Protein AF-K2FIZ4-F1 (afdb_monomer_lite)

pLDDT: mean 89.85, std 13.91, range [38.03, 97.81]

Radius of gyration: 1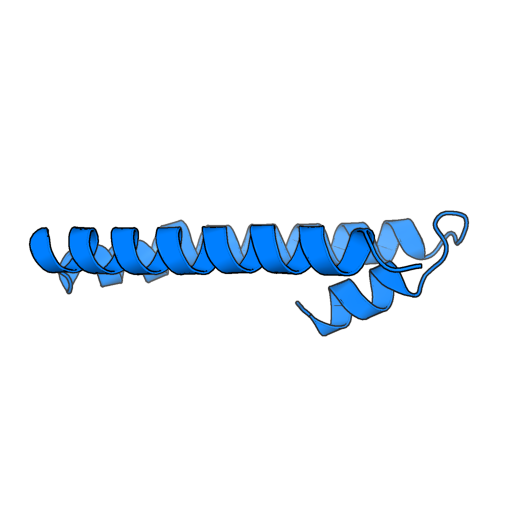7.52 Å; chains: 1; bounding box: 36×36×36 Å

Structure (mmCIF, N/CA/C/O backbone):
data_AF-K2FIZ4-F1
#
_entry.id   AF-K2FIZ4-F1
#
loop_
_atom_site.group_PDB
_atom_site.id
_atom_site.type_symbol
_atom_site.label_atom_id
_atom_site.label_alt_id
_atom_site.label_comp_id
_atom_site.label_asym_id
_atom_site.label_entity_id
_atom_site.label_seq_id
_atom_site.pdbx_PDB_ins_code
_atom_site.Cartn_x
_atom_site.Cartn_y
_atom_site.Cartn_z
_atom_site.occupancy
_atom_site.B_iso_or_equiv
_atom_site.auth_seq_id
_atom_site.auth_comp_id
_atom_site.auth_asym_id
_atom_site.auth_atom_id
_atom_site.pdbx_PDB_model_num
ATOM 1 N N . MET A 1 1 ? -0.687 4.335 -8.581 1.00 83.88 1 MET A N 1
ATOM 2 C CA . MET A 1 1 ? 0.291 3.313 -8.143 1.00 83.88 1 MET A CA 1
ATOM 3 C C . MET A 1 1 ? 0.243 2.126 -9.087 1.00 83.88 1 MET A C 1
ATOM 5 O O . MET A 1 1 ? 1.307 1.701 -9.504 1.00 83.88 1 MET A O 1
ATOM 9 N N . ASP A 1 2 ? -0.948 1.684 -9.495 1.00 86.62 2 ASP A N 1
ATOM 10 C CA . ASP A 1 2 ? -1.142 0.596 -10.468 1.00 86.62 2 ASP A CA 1
ATOM 11 C C . ASP A 1 2 ? -0.376 0.808 -11.780 1.00 86.62 2 ASP A C 1
ATOM 13 O O . ASP A 1 2 ? 0.422 -0.044 -12.141 1.00 86.62 2 ASP A O 1
ATOM 17 N N . GLU A 1 3 ? -0.464 1.992 -12.394 1.00 87.81 3 GLU A N 1
ATOM 18 C CA . GLU A 1 3 ? 0.316 2.332 -13.602 1.00 87.81 3 GLU A CA 1
ATOM 19 C C . GLU A 1 3 ? 1.839 2.167 -13.410 1.00 87.81 3 GLU A C 1
ATOM 21 O O . GLU A 1 3 ? 2.541 1.693 -14.297 1.00 87.81 3 GLU A O 1
A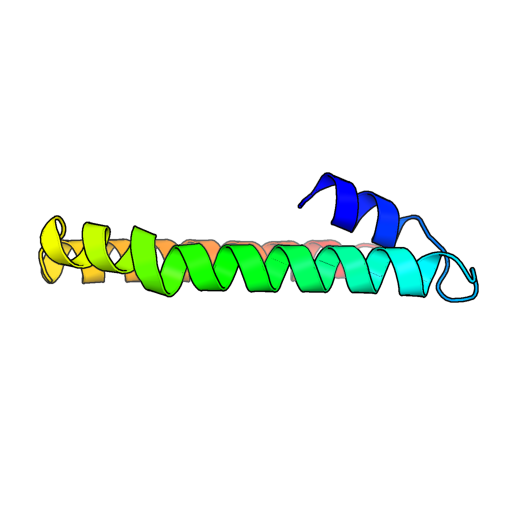TOM 26 N N . MET A 1 4 ? 2.367 2.506 -12.226 1.00 90.81 4 MET A N 1
ATOM 27 C CA . MET A 1 4 ? 3.798 2.360 -11.915 1.00 90.81 4 MET A CA 1
ATOM 28 C C . MET A 1 4 ? 4.181 0.903 -11.636 1.00 90.81 4 MET A C 1
ATOM 30 O O . MET A 1 4 ? 5.320 0.508 -11.873 1.00 90.81 4 MET A O 1
ATOM 34 N N . ILE A 1 5 ? 3.250 0.107 -11.104 1.00 92.31 5 ILE A N 1
ATOM 35 C CA . ILE A 1 5 ? 3.426 -1.336 -10.914 1.00 92.31 5 ILE A CA 1
ATOM 36 C C . ILE A 1 5 ? 3.415 -2.031 -12.278 1.00 92.31 5 ILE A C 1
ATOM 38 O O . ILE A 1 5 ? 4.257 -2.894 -12.515 1.00 92.31 5 ILE A O 1
ATOM 42 N N . GLU A 1 6 ? 2.516 -1.640 -13.179 1.00 92.00 6 GLU A N 1
ATOM 43 C CA . GLU A 1 6 ? 2.460 -2.133 -14.557 1.00 92.00 6 GLU A CA 1
ATOM 44 C C . GLU A 1 6 ? 3.750 -1.803 -15.316 1.00 92.00 6 GLU A C 1
ATOM 46 O O . GLU A 1 6 ? 4.375 -2.708 -15.867 1.00 92.00 6 GLU A O 1
ATOM 51 N N . GLU A 1 7 ? 4.212 -0.549 -15.263 1.00 92.94 7 GLU A N 1
ATOM 52 C CA . GLU A 1 7 ? 5.479 -0.123 -15.872 1.00 92.94 7 GLU A CA 1
ATOM 53 C C . GLU A 1 7 ? 6.673 -0.914 -15.313 1.00 92.94 7 GLU A C 1
ATOM 55 O O . GLU A 1 7 ? 7.506 -1.416 -16.073 1.00 92.94 7 GLU A O 1
ATOM 60 N N . LEU A 1 8 ? 6.746 -1.078 -13.986 1.00 93.50 8 LEU A N 1
ATOM 61 C CA . LEU A 1 8 ? 7.811 -1.839 -13.333 1.00 93.50 8 LEU A CA 1
ATOM 62 C C . LEU A 1 8 ? 7.787 -3.323 -13.723 1.00 93.50 8 LEU A C 1
ATOM 64 O O . LEU A 1 8 ? 8.846 -3.922 -13.893 1.00 93.50 8 LEU A O 1
ATOM 68 N N . THR A 1 9 ? 6.594 -3.907 -13.860 1.00 92.62 9 THR A N 1
ATOM 69 C CA . THR A 1 9 ? 6.403 -5.323 -14.213 1.00 92.62 9 THR A CA 1
ATOM 70 C C . THR A 1 9 ? 6.714 -5.590 -15.683 1.00 92.62 9 THR A C 1
ATOM 72 O O . THR A 1 9 ? 7.247 -6.644 -16.011 1.00 92.62 9 THR A O 1
ATOM 75 N N . ALA A 1 10 ? 6.415 -4.636 -16.568 1.00 94.00 10 ALA A N 1
ATOM 76 C CA . ALA A 1 10 ? 6.733 -4.719 -17.992 1.00 94.00 10 ALA A CA 1
ATOM 77 C C . ALA A 1 10 ? 8.215 -4.430 -18.298 1.00 94.00 10 ALA A C 1
ATOM 79 O O . ALA A 1 10 ? 8.694 -4.732 -19.391 1.00 94.00 10 ALA A O 1
ATOM 80 N N . THR A 1 11 ? 8.944 -3.827 -17.355 1.00 93.56 11 THR A N 1
ATOM 81 C CA . THR A 1 11 ? 10.365 -3.516 -17.512 1.00 93.56 11 THR A CA 1
ATOM 82 C C . THR A 1 11 ? 11.221 -4.698 -17.059 1.00 93.56 11 THR A C 1
ATOM 84 O O . THR A 1 11 ? 11.142 -5.138 -15.916 1.00 93.56 11 THR A O 1
ATOM 87 N N . GLU A 1 12 ? 12.107 -5.174 -17.933 1.00 94.62 12 GLU A N 1
ATOM 88 C CA . GLU A 1 12 ? 13.088 -6.209 -17.588 1.00 94.62 12 GLU A CA 1
ATOM 89 C C . GLU A 1 12 ? 14.035 -5.754 -16.470 1.00 94.62 12 GLU A C 1
ATOM 91 O O . GLU A 1 12 ? 14.545 -4.633 -16.489 1.00 94.62 12 GLU A O 1
ATOM 96 N N . LEU A 1 13 ? 14.357 -6.651 -15.536 1.00 91.31 13 LEU A N 1
ATOM 97 C CA . LEU A 1 13 ? 15.255 -6.374 -14.403 1.00 91.31 13 LEU A CA 1
ATOM 98 C C . LEU A 1 13 ? 16.652 -5.895 -14.830 1.00 91.31 13 LEU A C 1
ATOM 100 O O . LEU A 1 13 ? 17.282 -5.111 -14.123 1.00 91.31 13 LEU A O 1
ATOM 104 N N . SER A 1 14 ? 17.149 -6.358 -15.981 1.00 93.75 14 SER A N 1
ATOM 105 C CA . SER A 1 14 ? 18.444 -5.939 -16.529 1.00 93.75 14 SER A CA 1
ATOM 106 C C . SER A 1 14 ? 18.415 -4.548 -17.167 1.00 93.75 14 SER A C 1
ATOM 108 O O . SER A 1 14 ? 19.470 -4.017 -17.516 1.00 93.75 14 SER A O 1
ATOM 110 N N . ASN A 1 15 ? 17.232 -3.959 -17.365 1.00 95.31 15 ASN A N 1
ATOM 111 C CA . ASN A 1 15 ? 17.099 -2.622 -17.922 1.00 95.31 15 ASN A CA 1
ATOM 112 C C . ASN A 1 15 ? 17.577 -1.586 -16.884 1.00 95.31 15 ASN A C 1
ATOM 114 O O . ASN A 1 15 ? 17.038 -1.541 -15.776 1.00 95.31 15 ASN A O 1
ATOM 118 N N . PRO A 1 16 ? 18.529 -0.694 -17.219 1.00 90.56 16 PRO A N 1
ATOM 119 C CA . PRO A 1 16 ? 18.986 0.358 -16.306 1.00 90.56 16 PRO A CA 1
ATOM 120 C C . PRO A 1 16 ? 17.861 1.262 -15.768 1.00 90.56 16 PRO A C 1
ATOM 122 O O . PRO A 1 16 ? 17.972 1.799 -14.665 1.00 90.56 16 PRO A O 1
ATOM 125 N N . GLY A 1 17 ? 16.766 1.415 -16.522 1.00 93.69 17 GLY A N 1
ATOM 126 C CA . GLY A 1 17 ? 15.574 2.159 -16.114 1.00 93.69 17 GLY A CA 1
ATOM 127 C C . GLY A 1 17 ? 14.761 1.484 -15.005 1.00 93.69 17 GLY A C 1
ATOM 128 O O . GLY A 1 17 ? 14.064 2.179 -14.266 1.00 93.69 17 GLY A O 1
ATOM 129 N N . TRP A 1 18 ? 14.903 0.169 -14.815 1.00 96.81 18 TRP A N 1
ATOM 130 C CA . TRP A 1 18 ? 14.142 -0.602 -13.829 1.00 96.81 18 TRP A CA 1
ATOM 131 C C . TRP A 1 18 ? 14.330 -0.068 -12.407 1.00 96.81 18 TRP A C 1
ATOM 133 O O . TRP A 1 18 ? 13.364 0.213 -11.699 1.00 96.81 18 TRP A O 1
ATOM 143 N N . ILE A 1 19 ? 15.585 0.169 -12.004 1.00 96.19 19 ILE A N 1
ATOM 144 C CA . ILE A 1 19 ? 15.911 0.686 -10.665 1.00 96.19 19 ILE A CA 1
ATOM 145 C C . ILE A 1 19 ? 15.317 2.084 -10.459 1.00 96.19 19 ILE A C 1
ATOM 147 O O . ILE A 1 19 ? 14.888 2.415 -9.353 1.00 96.19 19 ILE A O 1
ATOM 151 N N . ALA A 1 20 ? 15.285 2.917 -11.501 1.00 95.56 20 ALA A N 1
ATOM 152 C CA . ALA A 1 20 ? 14.704 4.251 -11.409 1.00 95.56 20 ALA A CA 1
ATOM 153 C C . ALA A 1 20 ? 13.184 4.186 -11.185 1.00 95.56 20 ALA A C 1
A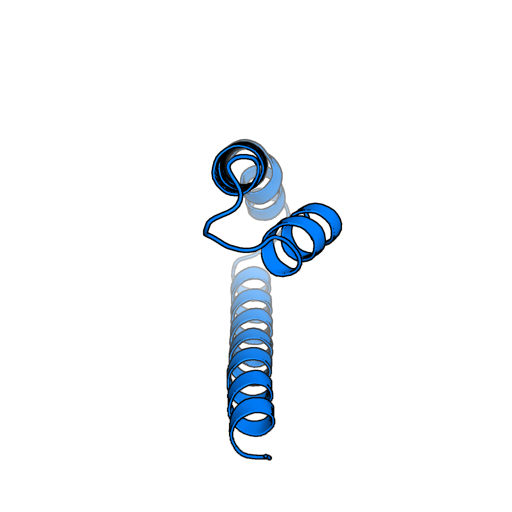TOM 155 O O . ALA A 1 20 ? 12.669 4.900 -10.324 1.00 95.56 20 ALA A O 1
ATOM 156 N N . ILE A 1 21 ? 12.481 3.305 -11.904 1.00 94.69 21 ILE A N 1
ATOM 157 C CA . ILE A 1 21 ? 11.036 3.081 -11.741 1.00 94.69 21 ILE A CA 1
ATOM 158 C C . ILE A 1 21 ? 10.743 2.515 -10.344 1.00 94.69 21 ILE A C 1
ATOM 160 O O . ILE A 1 21 ? 9.898 3.054 -9.627 1.00 94.69 21 ILE A O 1
ATOM 164 N N . ALA A 1 22 ? 11.504 1.508 -9.901 1.00 95.12 22 ALA A N 1
ATOM 165 C CA . ALA A 1 22 ? 11.357 0.899 -8.578 1.00 95.12 22 ALA A CA 1
ATOM 166 C C . ALA A 1 22 ? 11.527 1.920 -7.441 1.00 95.12 22 ALA A C 1
ATOM 168 O O . ALA A 1 22 ? 10.747 1.933 -6.488 1.00 95.12 22 ALA A O 1
ATOM 169 N N . LYS A 1 23 ? 12.522 2.814 -7.549 1.00 96.38 23 LYS A N 1
ATOM 170 C CA . LYS A 1 23 ? 12.740 3.892 -6.572 1.00 96.38 23 LYS A CA 1
ATOM 171 C C . LYS A 1 23 ? 11.565 4.861 -6.523 1.00 96.38 23 LYS A C 1
ATOM 173 O O . LYS A 1 23 ? 11.070 5.134 -5.434 1.00 96.38 23 LYS A O 1
ATOM 178 N N . LYS A 1 24 ? 11.076 5.314 -7.681 1.00 96.12 24 LYS A N 1
ATOM 179 C CA . LYS A 1 24 ? 9.902 6.198 -7.751 1.00 96.12 24 LYS A CA 1
ATOM 180 C C . LYS A 1 24 ? 8.670 5.545 -7.127 1.00 96.12 24 LYS A C 1
ATOM 182 O O . LYS A 1 24 ? 7.952 6.196 -6.371 1.00 96.12 24 LYS A O 1
ATOM 187 N N . LEU A 1 25 ? 8.423 4.266 -7.423 1.00 96.31 25 LEU A N 1
ATOM 188 C CA . LEU A 1 25 ? 7.309 3.525 -6.830 1.00 96.31 25 LEU A CA 1
ATOM 189 C C . LEU A 1 25 ? 7.461 3.447 -5.309 1.00 96.31 25 LEU A C 1
ATOM 191 O O . LEU A 1 25 ? 6.513 3.750 -4.589 1.00 96.31 25 LEU A O 1
ATOM 195 N N . SER A 1 26 ? 8.656 3.108 -4.823 1.00 96.31 26 SER A N 1
ATOM 196 C CA . SER A 1 26 ? 8.956 3.061 -3.391 1.00 96.31 26 SER A CA 1
ATOM 197 C C . SER A 1 26 ? 8.682 4.403 -2.710 1.00 96.31 26 SER A C 1
ATOM 199 O O . SER A 1 26 ? 7.947 4.446 -1.726 1.00 96.31 26 SER A O 1
ATOM 201 N N . GLU A 1 27 ? 9.198 5.511 -3.245 1.00 97.31 27 GLU A N 1
ATOM 202 C CA . GLU A 1 27 ? 8.959 6.857 -2.704 1.00 97.31 27 GLU A CA 1
ATOM 203 C C . GLU A 1 27 ? 7.464 7.184 -2.636 1.00 97.31 27 GLU A C 1
ATOM 205 O O . GLU A 1 27 ? 6.974 7.671 -1.613 1.00 97.31 27 GLU A O 1
ATOM 210 N N . LYS A 1 28 ? 6.719 6.857 -3.698 1.00 96.06 28 LYS A N 1
ATOM 211 C CA . LYS A 1 28 ? 5.275 7.087 -3.765 1.00 96.06 28 LYS A CA 1
ATOM 212 C C . LYS A 1 28 ? 4.516 6.265 -2.723 1.00 96.06 28 LYS A C 1
ATOM 214 O O . LYS A 1 28 ? 3.651 6.818 -2.048 1.00 96.06 28 LYS A O 1
ATOM 219 N N . VAL A 1 29 ? 4.863 4.988 -2.551 1.00 96.44 29 VAL A N 1
ATOM 220 C CA . VAL A 1 29 ? 4.277 4.109 -1.525 1.00 96.44 29 VAL A CA 1
ATOM 221 C C . VAL A 1 29 ? 4.539 4.660 -0.124 1.00 96.44 29 VAL A C 1
ATOM 223 O O . VAL A 1 29 ? 3.599 4.822 0.646 1.00 96.44 29 VAL A O 1
ATOM 226 N N . HIS A 1 30 ? 5.784 5.021 0.201 1.00 97.06 30 HIS A N 1
ATOM 227 C CA . HIS A 1 30 ? 6.120 5.560 1.524 1.00 97.06 30 HIS A CA 1
ATOM 228 C C . HIS A 1 30 ? 5.403 6.882 1.813 1.00 97.06 30 HIS A C 1
ATOM 230 O O . HIS A 1 30 ? 4.977 7.122 2.942 1.00 97.06 30 HIS A O 1
ATOM 236 N N . HIS A 1 31 ? 5.246 7.737 0.801 1.00 96.50 31 HIS A N 1
ATOM 237 C CA . HIS A 1 31 ? 4.474 8.964 0.938 1.00 96.50 31 HIS A CA 1
ATOM 238 C C . HIS A 1 31 ? 3.003 8.674 1.266 1.00 96.50 31 HIS A C 1
ATOM 240 O O . HIS A 1 31 ? 2.491 9.232 2.234 1.00 96.50 31 HIS A O 1
ATOM 246 N N . HIS A 1 32 ? 2.362 7.758 0.534 1.00 95.25 32 HIS A N 1
ATOM 247 C CA . HIS A 1 32 ? 0.975 7.362 0.796 1.00 95.25 32 HIS A CA 1
ATOM 248 C C . HIS A 1 32 ? 0.788 6.761 2.191 1.00 95.25 32 HIS A C 1
ATOM 250 O O . HIS A 1 32 ? -0.096 7.202 2.919 1.00 95.25 32 HIS A O 1
ATOM 256 N N . LEU A 1 33 ? 1.664 5.842 2.609 1.00 96.56 33 LEU A N 1
ATOM 257 C CA . LEU A 1 33 ? 1.607 5.259 3.954 1.00 96.56 33 LEU A CA 1
ATOM 258 C C . LEU A 1 33 ? 1.711 6.337 5.040 1.00 96.56 33 LEU A C 1
ATOM 260 O O . LEU A 1 33 ? 0.965 6.322 6.016 1.00 96.56 33 LEU A O 1
ATOM 264 N N . LYS A 1 34 ? 2.585 7.331 4.849 1.00 97.31 34 LYS A N 1
ATOM 265 C CA . LYS A 1 34 ? 2.719 8.443 5.795 1.00 97.31 34 LYS A CA 1
ATOM 266 C C . LYS A 1 34 ? 1.443 9.284 5.879 1.00 97.31 34 LYS A C 1
ATOM 268 O O . LYS A 1 34 ? 1.055 9.666 6.984 1.00 97.31 34 LYS A O 1
ATOM 273 N N . GLU A 1 35 ? 0.814 9.593 4.745 1.00 97.12 35 GLU A N 1
ATOM 274 C CA . GLU A 1 35 ? -0.463 10.321 4.698 1.00 97.12 35 GLU A CA 1
ATOM 275 C C . GLU A 1 35 ? -1.590 9.536 5.380 1.00 97.12 35 GLU A C 1
ATOM 277 O O . GLU A 1 35 ? -2.384 10.106 6.138 1.00 97.12 35 GLU A O 1
ATOM 282 N N . GLU A 1 36 ? -1.635 8.224 5.158 1.00 96.25 36 GLU A N 1
ATOM 283 C CA . GLU A 1 36 ? -2.597 7.332 5.795 1.00 96.25 36 GLU A CA 1
ATOM 284 C C . GLU A 1 36 ? -2.415 7.319 7.319 1.00 96.25 36 GLU A C 1
ATOM 286 O O . GLU A 1 36 ? -3.361 7.610 8.053 1.00 96.25 36 GLU A O 1
ATOM 291 N N . GLU A 1 37 ? -1.194 7.089 7.806 1.00 96.00 37 GLU A N 1
ATOM 292 C CA . GLU A 1 37 ? -0.877 7.014 9.238 1.00 96.00 37 GLU A CA 1
ATOM 293 C C . GLU A 1 37 ? -1.141 8.327 9.991 1.00 96.00 37 GLU A C 1
ATOM 295 O O . GLU A 1 37 ? -1.714 8.325 11.088 1.00 96.00 37 GLU A O 1
ATOM 300 N N . HIS A 1 38 ? -0.736 9.459 9.408 1.00 96.25 38 HIS A N 1
ATOM 301 C CA . HIS A 1 38 ? -0.750 10.759 10.089 1.00 96.25 38 HIS A CA 1
ATOM 302 C C . HIS A 1 38 ? -2.011 11.583 9.810 1.00 96.25 38 HIS A C 1
ATOM 304 O O . HIS A 1 38 ? -2.278 12.552 10.521 1.00 96.25 38 HIS A O 1
ATOM 310 N N . GLY A 1 39 ? -2.792 11.215 8.795 1.00 95.06 39 GLY A N 1
ATOM 311 C CA . GLY A 1 39 ? -4.009 11.918 8.401 1.00 95.06 39 GLY A CA 1
ATOM 312 C C . GLY A 1 39 ? -5.223 11.005 8.438 1.00 95.06 39 GLY A C 1
ATOM 313 O O . GLY A 1 39 ? -6.104 11.168 9.286 1.00 95.06 39 GLY A O 1
ATOM 314 N N . PHE A 1 40 ? -5.276 10.043 7.518 1.00 94.38 40 PHE A N 1
ATOM 315 C CA . PHE A 1 40 ? -6.482 9.253 7.273 1.00 94.38 40 PHE A CA 1
ATOM 316 C C . PHE A 1 40 ? -6.902 8.422 8.493 1.00 94.38 40 PHE A C 1
ATOM 318 O O . PHE A 1 40 ? -8.044 8.521 8.949 1.00 94.38 40 PHE A O 1
ATOM 325 N N . PHE A 1 41 ? -5.974 7.672 9.093 1.00 94.75 41 PHE A N 1
ATOM 326 C CA . PHE A 1 41 ? -6.249 6.830 10.261 1.00 94.75 41 PHE A CA 1
ATOM 327 C C . PHE A 1 41 ? -6.607 7.654 11.498 1.00 94.75 41 PHE A C 1
ATOM 329 O O . PHE A 1 41 ? -7.451 7.234 12.289 1.00 94.75 41 PHE A O 1
ATOM 336 N N . GLN A 1 42 ? -6.053 8.863 11.629 1.00 95.69 42 GLN A N 1
ATOM 337 C CA . GLN A 1 42 ? -6.401 9.778 12.719 1.00 95.69 42 GLN A CA 1
ATOM 338 C C . GLN A 1 42 ? -7.853 10.253 12.620 1.00 95.69 42 GLN A C 1
ATOM 340 O O . GLN A 1 42 ? -8.544 10.349 13.634 1.00 95.69 42 GLN A O 1
ATOM 345 N N . GLN A 1 43 ? -8.337 10.543 11.409 1.00 96.38 43 GLN A N 1
ATOM 346 C CA . GLN A 1 43 ? -9.736 10.926 11.202 1.00 96.38 43 GLN A CA 1
ATOM 347 C C . GLN A 1 43 ? -10.674 9.725 11.345 1.00 96.38 43 GLN A C 1
ATOM 349 O O . GLN A 1 43 ? -11.676 9.815 12.053 1.00 96.38 43 GLN A O 1
ATOM 354 N N . ALA A 1 44 ? -10.319 8.575 10.765 1.00 94.50 44 ALA A N 1
ATOM 355 C CA . ALA A 1 44 ? -11.089 7.342 10.910 1.00 94.50 44 ALA A CA 1
ATOM 356 C C . ALA A 1 44 ? -11.240 6.932 12.385 1.00 94.50 44 ALA A C 1
ATOM 358 O O . ALA A 1 44 ? -12.328 6.549 12.810 1.00 94.50 44 ALA A O 1
ATOM 359 N N . GLY A 1 45 ? -10.185 7.093 13.192 1.00 93.94 45 GLY A N 1
ATOM 360 C CA . GLY A 1 45 ? -10.200 6.811 14.627 1.00 93.94 45 GLY A CA 1
ATOM 361 C C . GLY A 1 45 ? -11.171 7.677 15.438 1.00 93.94 45 GLY A C 1
ATOM 362 O O . GLY A 1 45 ? -11.615 7.228 16.492 1.00 93.94 45 GLY A O 1
ATOM 363 N N . LYS A 1 46 ? -11.520 8.874 14.944 1.00 95.81 46 LYS A N 1
ATOM 364 C CA . LYS A 1 46 ? -12.506 9.782 15.560 1.00 95.81 46 LYS A CA 1
ATOM 365 C C . LYS A 1 46 ? -13.942 9.489 15.130 1.00 95.81 46 LYS A C 1
ATOM 367 O O . LYS A 1 46 ? -14.865 9.791 15.877 1.00 95.81 46 LYS A O 1
ATOM 372 N N . ILE A 1 47 ? -14.126 8.966 13.918 1.00 96.50 47 ILE A N 1
ATOM 373 C CA . ILE A 1 47 ? -15.446 8.748 13.307 1.00 96.50 47 ILE A CA 1
ATOM 374 C C . ILE A 1 47 ? -15.977 7.345 13.623 1.00 96.50 47 ILE A C 1
ATOM 376 O O . ILE A 1 47 ? -17.172 7.178 13.849 1.00 96.50 47 ILE A O 1
ATOM 380 N N . LEU A 1 48 ? -15.102 6.338 13.626 1.00 96.50 48 LEU A N 1
ATOM 381 C CA . LEU A 1 48 ? -15.484 4.938 13.784 1.00 96.50 48 LEU A CA 1
ATOM 382 C C . LEU A 1 48 ? -15.425 4.509 15.253 1.00 96.50 48 LEU A C 1
ATOM 384 O O . LEU A 1 48 ? -14.398 4.669 15.916 1.00 96.50 48 LEU A O 1
ATOM 388 N N . GLY A 1 49 ? -16.504 3.893 15.735 1.00 96.81 49 GLY A N 1
ATOM 389 C CA . GLY A 1 49 ? -16.517 3.194 17.021 1.00 96.81 49 GLY A CA 1
ATOM 390 C C . GLY A 1 49 ? -15.786 1.846 16.964 1.00 96.81 49 GLY A C 1
ATOM 391 O O . GLY A 1 49 ? -15.522 1.308 15.888 1.00 96.81 49 GLY A O 1
ATOM 392 N N . GLU A 1 50 ? -15.488 1.263 18.126 1.00 96.06 50 GLU A N 1
ATOM 393 C CA . GLU A 1 50 ? -14.720 0.007 18.225 1.00 96.06 50 GLU A CA 1
ATOM 394 C C . GLU A 1 50 ? -15.391 -1.185 17.521 1.00 96.06 50 GLU A C 1
ATOM 396 O O . GLU A 1 50 ? -14.720 -1.969 16.844 1.00 96.06 50 GLU A O 1
ATOM 401 N N . GLU A 1 51 ? -16.720 -1.297 17.595 1.00 97.31 51 GLU A N 1
ATOM 402 C CA . GLU A 1 51 ? -17.467 -2.345 16.885 1.00 97.31 51 GLU A CA 1
ATOM 403 C C . GLU A 1 51 ? -17.349 -2.198 15.361 1.00 97.31 51 GLU A C 1
ATOM 405 O O . GLU A 1 51 ? -17.102 -3.178 14.657 1.00 97.31 51 GLU A O 1
ATOM 410 N N . GLN A 1 52 ? -17.443 -0.967 14.846 1.00 97.31 52 GLN A N 1
ATOM 411 C CA . GLN A 1 52 ? -17.299 -0.682 13.415 1.00 97.31 52 GLN A CA 1
ATOM 412 C C . GLN A 1 52 ? -15.876 -0.970 12.931 1.00 97.31 52 GLN A C 1
ATOM 414 O O . GLN A 1 52 ? -15.702 -1.592 11.884 1.00 97.31 52 GLN A O 1
ATOM 419 N N . LYS A 1 53 ? -14.855 -0.577 13.706 1.00 95.56 53 LYS A N 1
ATOM 420 C CA . LYS A 1 53 ? -13.450 -0.902 13.414 1.00 95.56 53 LYS A CA 1
ATOM 421 C C . LYS A 1 53 ? -13.236 -2.411 13.344 1.00 95.56 53 LYS A C 1
ATOM 423 O O . LYS A 1 53 ? -12.614 -2.898 12.404 1.00 95.56 53 LYS A O 1
ATOM 428 N N . THR A 1 54 ? -13.787 -3.152 14.303 1.00 96.88 54 THR A N 1
ATOM 429 C CA . THR A 1 54 ? -13.676 -4.616 14.348 1.00 96.88 54 THR A CA 1
ATOM 430 C C . THR A 1 54 ? -14.364 -5.260 13.146 1.00 96.88 54 THR A C 1
ATOM 432 O O . THR A 1 54 ? -13.771 -6.114 12.486 1.00 96.88 54 THR A O 1
ATOM 435 N N . ALA A 1 55 ? -15.576 -4.813 12.806 1.00 97.50 55 ALA A N 1
ATOM 436 C CA . ALA A 1 55 ? -16.308 -5.303 11.642 1.00 97.50 55 ALA A CA 1
ATOM 437 C C . ALA A 1 55 ? -15.543 -5.049 10.330 1.00 97.50 55 ALA A C 1
ATOM 439 O O . ALA A 1 55 ? -15.365 -5.973 9.534 1.00 97.50 55 ALA A O 1
ATOM 440 N N . LEU A 1 56 ? -15.021 -3.833 10.133 1.00 96.62 56 LEU A N 1
ATOM 441 C CA . LEU A 1 56 ? -14.222 -3.472 8.957 1.00 96.62 56 LEU A CA 1
ATOM 442 C C . LEU A 1 56 ? -12.913 -4.270 8.886 1.00 96.62 56 LEU A C 1
ATOM 444 O O . LEU A 1 56 ? -12.534 -4.731 7.812 1.00 96.62 56 LEU A O 1
ATOM 448 N N . ALA A 1 57 ? -12.247 -4.502 10.021 1.00 96.00 57 ALA A N 1
ATOM 449 C CA . ALA A 1 57 ? -11.031 -5.310 10.074 1.00 96.00 57 ALA A CA 1
ATOM 450 C C . ALA A 1 57 ? -11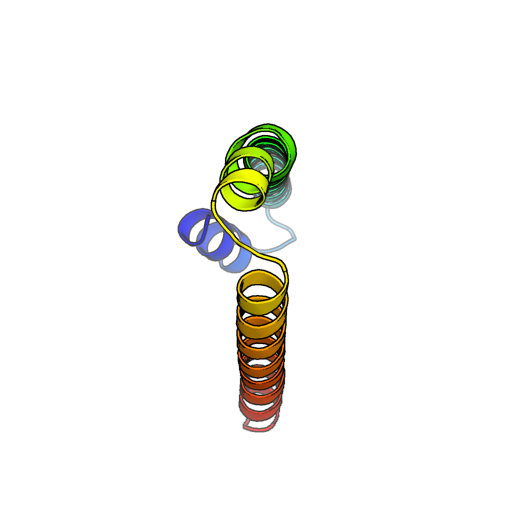.283 -6.774 9.672 1.00 96.00 57 ALA A C 1
ATOM 452 O O . ALA A 1 57 ? -10.465 -7.365 8.965 1.00 96.00 57 ALA A O 1
ATOM 453 N N . VAL A 1 58 ? -12.408 -7.361 10.098 1.00 97.81 58 VAL A N 1
ATOM 454 C CA . VAL A 1 58 ? -12.814 -8.714 9.680 1.00 97.81 58 VAL A CA 1
ATOM 455 C C . VAL A 1 58 ? -13.107 -8.749 8.182 1.00 97.81 58 VAL A C 1
ATOM 457 O O . VAL A 1 58 ? -12.591 -9.624 7.489 1.00 97.81 58 VAL A O 1
ATOM 460 N N . GLN A 1 59 ? -13.871 -7.781 7.665 1.00 97.50 59 GLN A N 1
ATOM 461 C CA . GLN A 1 59 ? -14.169 -7.681 6.232 1.00 97.50 59 GLN A CA 1
ATOM 462 C C . GLN A 1 59 ? -12.890 -7.571 5.393 1.00 97.50 59 GLN A C 1
ATOM 464 O O . GLN A 1 59 ? -12.714 -8.337 4.447 1.00 97.50 59 GLN A O 1
ATOM 469 N N . TYR A 1 60 ? -11.965 -6.692 5.789 1.00 95.81 60 TYR A N 1
ATOM 470 C CA . TYR A 1 60 ? -10.673 -6.537 5.124 1.00 95.81 60 TYR A CA 1
ATOM 471 C C . TYR A 1 60 ? -9.863 -7.837 5.123 1.00 95.81 60 TYR A C 1
ATOM 473 O O . TYR A 1 60 ? -9.361 -8.244 4.080 1.00 95.81 60 TYR A O 1
ATOM 481 N N . LYS A 1 61 ? -9.750 -8.522 6.270 1.00 96.50 61 LYS A N 1
ATOM 482 C CA . LYS A 1 61 ? -8.999 -9.785 6.369 1.00 96.50 61 LYS A CA 1
ATOM 483 C C . LYS A 1 61 ? -9.597 -10.885 5.494 1.00 96.50 61 LYS A C 1
ATOM 485 O O . LYS A 1 61 ? -8.838 -11.612 4.858 1.00 96.50 61 LYS A O 1
ATOM 490 N N . ASN A 1 62 ? -10.924 -10.991 5.448 1.00 96.44 62 ASN A N 1
ATOM 491 C CA . ASN A 1 62 ? -11.613 -11.968 4.606 1.00 96.44 62 ASN A CA 1
ATOM 492 C C . ASN A 1 62 ? -11.337 -11.707 3.121 1.00 96.44 62 ASN A C 1
ATOM 494 O O . ASN A 1 62 ? -10.980 -12.629 2.390 1.00 96.44 62 ASN A O 1
ATOM 498 N N . GLU A 1 63 ? -11.442 -10.450 2.688 1.00 94.56 63 GLU A N 1
ATOM 499 C CA . GLU A 1 63 ? -11.182 -10.074 1.299 1.00 94.56 63 GLU A CA 1
ATOM 500 C C . GLU A 1 63 ? -9.696 -10.233 0.938 1.00 94.56 63 GLU A C 1
ATOM 502 O O . GLU A 1 63 ? -9.361 -10.783 -0.107 1.00 94.56 63 GLU A O 1
ATOM 507 N N . TYR A 1 64 ? -8.783 -9.851 1.833 1.00 92.38 64 TYR A N 1
ATOM 508 C CA . TYR A 1 64 ? -7.346 -10.068 1.658 1.00 92.38 64 TYR A CA 1
ATOM 509 C C . TYR A 1 64 ? -7.001 -11.555 1.506 1.00 92.38 64 TYR A C 1
ATOM 511 O O . TYR A 1 64 ? -6.215 -11.925 0.631 1.00 92.38 64 TYR A O 1
ATOM 519 N N . GLN A 1 65 ? -7.604 -12.418 2.328 1.00 93.00 65 GLN A N 1
ATOM 520 C CA . GLN A 1 65 ? -7.422 -13.862 2.224 1.00 93.00 65 GLN A CA 1
ATOM 521 C C . GLN A 1 65 ? -7.947 -14.385 0.881 1.00 93.00 65 GLN A C 1
ATOM 523 O O . GLN A 1 65 ? -7.222 -15.093 0.185 1.00 93.00 65 GLN A O 1
ATOM 528 N N . ARG A 1 66 ? -9.136 -13.940 0.456 1.00 92.00 66 ARG A N 1
ATOM 529 C CA . ARG A 1 66 ? -9.693 -14.257 -0.864 1.00 92.00 66 ARG A CA 1
ATOM 530 C C . ARG A 1 66 ? -8.746 -13.858 -2.000 1.00 92.00 66 ARG A C 1
ATOM 532 O O . ARG A 1 66 ? -8.495 -14.676 -2.880 1.00 92.00 66 ARG A O 1
ATOM 539 N N . TYR A 1 67 ? -8.170 -12.654 -1.970 1.00 87.88 67 TYR A N 1
ATOM 540 C CA . TYR A 1 67 ? -7.190 -12.213 -2.973 1.00 87.88 67 TYR A CA 1
ATOM 541 C C . TYR A 1 67 ? -5.924 -13.077 -2.996 1.00 87.88 67 TYR A C 1
ATOM 543 O O . TYR A 1 67 ? -5.398 -13.371 -4.073 1.00 87.88 67 TYR A O 1
ATOM 551 N N . LYS A 1 68 ? -5.419 -13.492 -1.827 1.00 87.44 68 LYS A N 1
ATOM 552 C CA . LYS A 1 68 ? -4.258 -14.392 -1.742 1.00 87.44 68 LYS A CA 1
ATOM 553 C C . LYS A 1 68 ? -4.551 -15.763 -2.340 1.00 87.44 68 LYS A C 1
ATOM 555 O O . LYS A 1 68 ? -3.695 -16.300 -3.041 1.00 87.44 68 LYS A O 1
ATOM 560 N N . ASP A 1 69 ? -5.739 -16.296 -2.085 1.00 89.19 69 ASP A N 1
ATOM 561 C CA . ASP A 1 69 ? -6.153 -17.600 -2.597 1.00 89.19 69 ASP A CA 1
ATOM 562 C C . ASP A 1 69 ? -6.397 -17.542 -4.115 1.00 89.19 69 ASP A C 1
ATOM 564 O O . ASP A 1 69 ? -5.873 -18.378 -4.848 1.00 89.19 69 ASP A O 1
ATOM 568 N N . MET A 1 70 ? -7.027 -16.472 -4.620 1.00 80.12 70 MET A N 1
ATOM 569 C CA . MET A 1 70 ? -7.188 -16.233 -6.063 1.00 80.12 70 MET A CA 1
ATOM 570 C C . MET A 1 70 ? -5.849 -16.176 -6.815 1.00 80.12 70 MET A C 1
ATOM 572 O O . MET A 1 70 ? -5.724 -16.747 -7.898 1.00 80.12 70 MET A O 1
ATOM 576 N N . LYS A 1 71 ? -4.827 -15.510 -6.253 1.00 63.31 71 LYS A N 1
ATOM 577 C CA . LYS A 1 71 ? 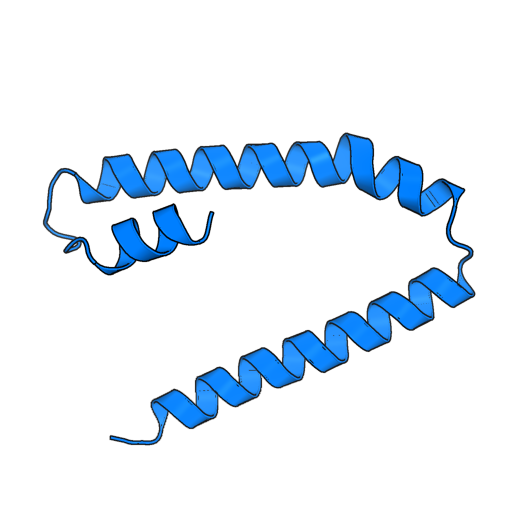-3.484 -15.477 -6.860 1.00 63.31 71 LYS A CA 1
ATOM 578 C C . LYS A 1 71 ? -2.770 -16.826 -6.796 1.00 63.31 71 LYS A C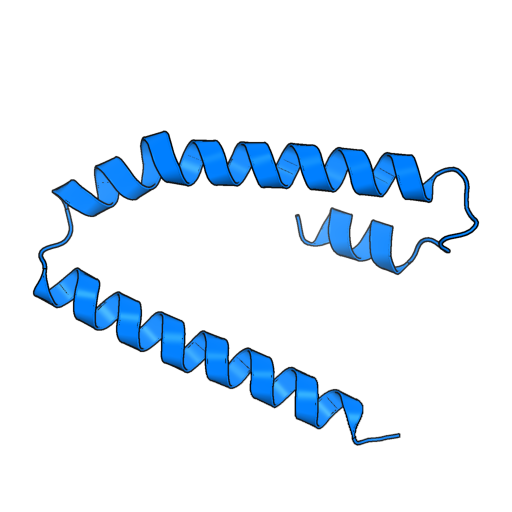 1
ATOM 580 O O . LYS A 1 71 ? -1.935 -17.087 -7.654 1.00 63.31 71 LYS A O 1
ATOM 585 N N . LYS A 1 72 ? -3.078 -17.682 -5.818 1.00 53.34 72 LYS A N 1
ATOM 586 C CA . LYS A 1 72 ? -2.542 -19.046 -5.765 1.00 53.34 72 LYS A CA 1
ATOM 587 C C . LYS A 1 72 ? -3.153 -19.904 -6.874 1.00 53.34 72 LYS A C 1
ATOM 589 O O . LYS A 1 72 ? -2.397 -20.555 -7.580 1.00 53.34 72 LYS A O 1
ATOM 594 N N . ASP A 1 73 ? -4.464 -19.832 -7.096 1.00 52.75 73 ASP A N 1
ATOM 595 C CA . ASP A 1 73 ? -5.152 -20.631 -8.122 1.00 52.75 73 ASP A CA 1
ATOM 596 C C . ASP A 1 73 ? -4.776 -20.227 -9.562 1.00 52.75 73 ASP A C 1
ATOM 598 O O . ASP A 1 73 ? -4.661 -21.087 -10.433 1.00 52.75 73 ASP A O 1
ATOM 602 N N . MET A 1 74 ? -4.471 -18.946 -9.811 1.00 55.12 74 MET A N 1
ATOM 603 C CA . MET A 1 74 ? -3.943 -18.473 -11.104 1.00 55.12 74 MET A CA 1
ATOM 604 C C . MET A 1 74 ? -2.501 -18.926 -11.406 1.00 55.12 74 MET A C 1
ATOM 606 O O . MET A 1 74 ? -2.070 -18.835 -12.551 1.00 55.12 74 MET A O 1
ATOM 610 N N . LEU A 1 75 ? -1.752 -19.420 -10.413 1.00 46.34 75 LEU A N 1
ATOM 611 C CA . LEU A 1 75 ? -0.378 -19.919 -10.578 1.00 46.34 75 LEU A CA 1
ATOM 612 C C . LEU A 1 75 ? -0.298 -21.450 -10.726 1.00 46.34 75 LEU A C 1
ATOM 614 O O . LEU A 1 75 ? 0.796 -21.974 -10.924 1.00 46.34 75 LEU A O 1
ATOM 618 N N . VAL A 1 76 ? -1.422 -22.175 -10.623 1.00 49.03 76 VAL A N 1
ATOM 619 C CA . VAL A 1 76 ? -1.480 -23.650 -10.766 1.00 49.03 76 VAL A CA 1
ATOM 620 C C . VAL A 1 76 ? -2.092 -24.081 -12.110 1.00 49.03 76 VAL A C 1
ATOM 622 O O . VAL A 1 76 ? -2.221 -25.271 -12.380 1.00 49.03 76 VAL A O 1
ATOM 625 N N . GLN A 1 77 ? -2.424 -23.139 -12.996 1.00 44.97 77 GLN A N 1
ATOM 626 C CA . GLN A 1 77 ? -2.770 -23.442 -14.387 1.00 44.97 77 GLN A CA 1
ATOM 627 C C . GLN A 1 77 ? -1.837 -22.719 -15.360 1.00 44.97 77 GLN A C 1
ATOM 629 O O . GLN A 1 77 ? -2.110 -21.601 -15.793 1.00 44.97 77 GLN A O 1
ATOM 634 N N . ASN A 1 78 ? -0.722 -23.388 -15.662 1.00 38.03 78 ASN A N 1
ATOM 635 C CA . ASN A 1 78 ? -0.221 -23.676 -17.012 1.00 38.03 78 ASN A CA 1
ATOM 636 C C . ASN A 1 78 ? 0.919 -24.695 -16.924 1.00 38.03 78 ASN A C 1
ATOM 638 O O . ASN A 1 78 ? 1.887 -24.428 -16.179 1.00 38.03 78 ASN A O 1
#

Sequence (78 aa):
MDEMIEELTATELSNPGWIAIAKKLSEKVHHHLKEEEHGFFQQAGKILGEEQKTALAVQYKNEYQRYKDMKKDMLVQN

Secondary structure (DSSP, 8-state):
-HHHHHHHHHS-TTSHHHHHHHHHHHHHHHHHHHHIIIIIHHHHHHH--HHHHHHHHHHHHHHHHHHHHHHHHTTS--

Foldseek 3Di:
DVVLVVVLVPDDPPDPCNVVSVVVVVVVVVVVVVCCVVPVVVVCVVVDDPVRVVVVVVVVVVVVVVVVVVVVVVVPDD